Protein AF-A0A267F2S4-F1 (afdb_monomer_lite)

Organism: NCBI:txid282301

InterPro domains:
  IPR001612 Caveolin [PF01146] (5-133)
  IPR001612 Caveolin [PTHR10844] (3-133)

Secondary structure (DSSP, 8-state):
----------SS-S-TT-TTGGG---HHHHH---TTSPPPHHHHHHHHHHHHHHHHHHHHHHHHHHHHHHHHHHHHHHHHHHHHIIIIIHHHHHHHHHHHHHHHHHHHHHHIIIIIHHHHHHHHHHHT------

Foldseek 3Di:
DDPPDPDPCDPPCNPPPCPPVVVPQAPCNVPPDDPVGDDDPVVVVVSRVVVVVVVVVVVVVCCVVCVVVVVVVVVVVVVVVVCCCVPPVVVVVVVVVVVVVVVVVVVVVVCCVPPVVVVVVVVVVVVPDDDDDD

Radius of gyration: 34.0 Å; chains: 1; bounding box: 95×29×64 Å

Sequence (134 aa):
MSSKEKKNLDMDRRDPQDVNIHLQVEFDDVLAEPEGAHSIDCIWRCSYRCYECWKNCWYRTLTLLCGCCIAAMWGCHFAEMAFCHVWCCTPHLKSYIMNIKIVREINTACYDACLGTCCSACGNFLSRVRVQQN

pLDDT: mean 89.14, std 12.74, range [38.06, 97.75]

Structure (mmCIF, N/CA/C/O backbone):
data_AF-A0A267F2S4-F1
#
_entry.id   AF-A0A267F2S4-F1
#
loop_
_atom_site.group_PDB
_atom_site.id
_atom_site.type_symbol
_atom_site.label_atom_id
_atom_site.label_alt_id
_atom_site.label_comp_id
_atom_site.label_asym_id
_atom_site.label_entity_id
_atom_site.label_seq_id
_atom_site.pdbx_PDB_ins_code
_atom_site.Cartn_x
_atom_site.Cartn_y
_atom_site.Cartn_z
_atom_site.occupancy
_atom_site.B_iso_or_equiv
_atom_site.auth_seq_id
_atom_site.auth_comp_id
_atom_site.auth_asym_id
_atom_site.auth_atom_id
_atom_site.pdbx_PDB_model_num
ATOM 1 N N . MET A 1 1 ? -14.872 -16.613 14.818 1.00 38.06 1 MET A N 1
ATOM 2 C CA . MET A 1 1 ? -13.881 -15.516 14.838 1.00 38.06 1 MET A CA 1
ATOM 3 C C . MET A 1 1 ? -12.563 -16.124 14.392 1.00 38.06 1 MET A C 1
ATOM 5 O O . MET A 1 1 ? -11.925 -16.802 15.182 1.00 38.06 1 MET A O 1
ATOM 9 N N . SER A 1 2 ? -12.263 -16.048 13.092 1.00 39.22 2 SER A N 1
ATOM 10 C CA . SER A 1 2 ? -11.101 -16.725 12.503 1.00 39.22 2 SER A CA 1
ATOM 11 C C . SER A 1 2 ? -9.830 -16.112 13.078 1.00 39.22 2 SER A C 1
ATOM 13 O O . SER A 1 2 ? -9.612 -14.912 12.908 1.00 39.22 2 SER A O 1
ATOM 15 N N . SER A 1 3 ? -9.012 -16.903 13.775 1.00 42.44 3 SER A N 1
ATOM 16 C CA . SER A 1 3 ? -7.668 -16.478 14.154 1.00 42.44 3 SER A CA 1
ATOM 17 C C . SER A 1 3 ? -6.930 -16.123 12.869 1.00 42.44 3 SER A C 1
ATOM 19 O O . SER A 1 3 ? -6.757 -16.985 12.007 1.00 42.44 3 SER A O 1
ATOM 21 N N . LYS A 1 4 ? -6.549 -14.854 12.694 1.00 52.66 4 LYS A N 1
ATOM 22 C CA . LYS A 1 4 ? -5.609 -14.477 11.638 1.00 52.66 4 LYS A CA 1
ATOM 23 C C . LYS A 1 4 ? -4.298 -15.184 11.957 1.00 52.66 4 LYS A C 1
ATOM 25 O O . LYS A 1 4 ? -3.567 -14.777 12.856 1.00 52.66 4 LYS A O 1
ATOM 30 N N . GLU A 1 5 ? -4.068 -16.286 11.263 1.00 56.06 5 GLU A N 1
ATOM 31 C CA . GLU A 1 5 ? -2.799 -16.991 11.230 1.00 56.06 5 GLU A CA 1
ATOM 32 C C . GLU A 1 5 ? -1.702 -15.974 10.885 1.00 56.06 5 GLU A C 1
ATOM 34 O O . GLU A 1 5 ? -1.907 -15.099 10.035 1.00 56.06 5 GLU A O 1
ATOM 39 N N . LYS A 1 6 ? -0.565 -16.020 11.588 1.00 51.59 6 LYS A N 1
ATOM 40 C CA . LYS A 1 6 ? 0.582 -15.157 11.281 1.00 51.59 6 LYS A CA 1
ATOM 41 C C . LYS A 1 6 ? 1.095 -15.549 9.897 1.00 51.59 6 LYS A C 1
ATOM 43 O O . LYS A 1 6 ? 1.902 -16.462 9.772 1.00 51.59 6 LYS A O 1
ATOM 48 N N . LYS A 1 7 ? 0.594 -14.884 8.858 1.00 67.81 7 LYS A N 1
ATOM 49 C CA . LYS A 1 7 ? 1.073 -15.082 7.494 1.00 67.81 7 LYS A CA 1
ATOM 50 C C . LYS A 1 7 ? 2.540 -14.656 7.462 1.00 67.81 7 LYS A C 1
ATOM 52 O O . LYS A 1 7 ? 2.848 -13.500 7.750 1.00 67.81 7 LYS A O 1
ATOM 57 N N . ASN A 1 8 ? 3.431 -15.607 7.191 1.00 78.94 8 ASN A N 1
ATOM 58 C CA . ASN A 1 8 ? 4.849 -15.318 7.008 1.00 78.94 8 ASN A CA 1
ATOM 59 C C . ASN A 1 8 ? 5.028 -14.365 5.820 1.00 78.94 8 ASN A C 1
ATOM 61 O O . ASN A 1 8 ? 4.232 -14.379 4.878 1.00 78.94 8 ASN A O 1
ATOM 65 N N . LEU A 1 9 ? 6.053 -13.517 5.895 1.00 85.12 9 LEU A N 1
ATOM 66 C CA . LEU A 1 9 ? 6.401 -12.600 4.817 1.00 85.12 9 LEU A CA 1
ATOM 67 C C . LEU A 1 9 ? 6.866 -13.421 3.606 1.00 85.12 9 LEU A C 1
ATOM 69 O O . LEU A 1 9 ? 7.887 -14.102 3.681 1.00 85.12 9 LEU A O 1
ATOM 73 N N . ASP A 1 10 ? 6.104 -13.372 2.517 1.00 88.38 10 ASP A N 1
ATOM 74 C CA . ASP A 1 10 ? 6.461 -14.031 1.262 1.00 88.38 10 ASP A CA 1
ATOM 75 C C . ASP A 1 10 ? 7.512 -13.186 0.530 1.00 88.38 10 ASP A C 1
ATOM 77 O O . ASP A 1 10 ? 7.266 -12.031 0.168 1.00 88.38 10 ASP A O 1
ATOM 81 N N . MET A 1 11 ? 8.713 -13.743 0.374 1.00 90.25 11 MET A N 1
ATOM 82 C CA . MET A 1 11 ? 9.837 -13.052 -0.259 1.00 90.25 11 MET A CA 1
ATOM 83 C C . MET A 1 11 ? 9.805 -13.144 -1.785 1.00 90.25 11 MET A C 1
ATOM 85 O O . MET A 1 11 ? 10.389 -12.270 -2.440 1.00 90.25 11 MET A O 1
ATOM 89 N N . ASP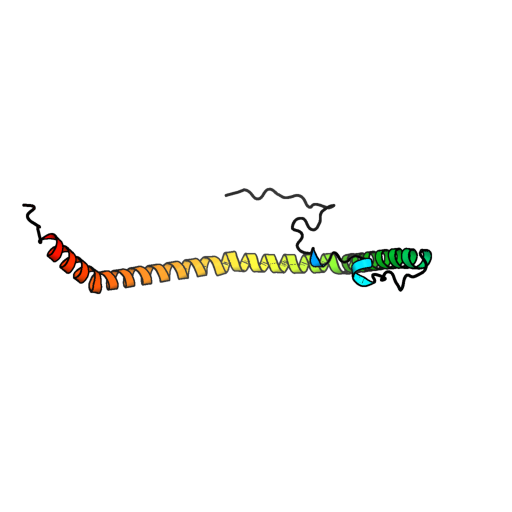 A 1 12 ? 9.106 -14.147 -2.321 1.00 90.50 12 ASP A N 1
ATOM 90 C CA . ASP A 1 12 ? 9.040 -14.450 -3.746 1.00 90.50 12 ASP A CA 1
ATOM 91 C C . ASP A 1 12 ? 7.830 -13.755 -4.375 1.00 90.50 12 ASP A C 1
ATOM 93 O O . ASP A 1 12 ? 7.971 -13.000 -5.339 1.00 90.50 12 ASP A O 1
ATOM 97 N N . ARG A 1 13 ? 6.640 -13.912 -3.779 1.00 90.00 13 ARG A N 1
ATOM 98 C CA . ARG A 1 13 ? 5.415 -13.241 -4.232 1.00 90.00 13 ARG A CA 1
ATOM 99 C C . ARG A 1 13 ? 5.058 -12.062 -3.327 1.00 90.00 13 ARG A C 1
ATOM 101 O O . ARG A 1 13 ? 4.237 -12.164 -2.417 1.00 90.00 13 ARG A O 1
ATOM 108 N N . ARG A 1 14 ? 5.637 -10.897 -3.638 1.00 90.00 14 ARG A N 1
ATOM 109 C CA . ARG A 1 14 ? 5.425 -9.643 -2.882 1.00 90.00 14 ARG A CA 1
ATOM 110 C C . ARG A 1 14 ? 4.074 -8.959 -3.128 1.00 90.00 14 ARG A C 1
ATOM 112 O O . ARG A 1 14 ? 3.668 -8.151 -2.300 1.00 90.00 14 ARG A O 1
ATOM 119 N N . ASP A 1 15 ? 3.376 -9.293 -4.216 1.00 92.38 15 ASP A N 1
ATOM 120 C CA . ASP A 1 15 ? 2.011 -8.823 -4.509 1.00 92.38 15 ASP A CA 1
ATOM 121 C C . ASP A 1 15 ? 1.031 -10.008 -4.641 1.00 92.38 15 ASP A C 1
ATOM 123 O O . ASP A 1 15 ? 0.675 -10.425 -5.741 1.00 92.38 15 ASP A O 1
ATOM 127 N N . PRO A 1 16 ? 0.620 -10.641 -3.527 1.00 91.81 16 PRO A N 1
ATOM 128 C CA . PRO A 1 16 ? -0.247 -11.817 -3.569 1.00 91.81 16 PRO A CA 1
ATOM 129 C C . PRO A 1 16 ? -1.722 -11.510 -3.868 1.00 91.81 16 PRO A C 1
ATOM 131 O O . PRO A 1 16 ? -2.512 -12.445 -3.998 1.00 91.81 16 PRO A O 1
ATOM 134 N N . GLN A 1 17 ? -2.115 -10.235 -3.895 1.00 92.38 17 GLN A N 1
ATOM 135 C CA . GLN A 1 17 ? -3.473 -9.780 -4.219 1.00 92.38 17 GLN A CA 1
ATOM 136 C C . GLN A 1 17 ? -3.532 -9.068 -5.579 1.00 92.38 17 GLN A C 1
ATOM 138 O O . GLN A 1 17 ? -4.587 -8.545 -5.926 1.00 92.38 17 GLN A O 1
ATOM 143 N N . ASP A 1 18 ? -2.416 -9.043 -6.316 1.00 92.75 18 ASP A N 1
ATOM 144 C CA . ASP A 1 18 ? -2.279 -8.406 -7.628 1.00 92.75 18 ASP A CA 1
ATOM 145 C C . ASP A 1 18 ? -2.768 -6.940 -7.621 1.00 92.75 18 ASP A C 1
ATOM 147 O O . ASP A 1 18 ? -3.375 -6.444 -8.571 1.00 92.75 18 ASP A O 1
ATOM 151 N N . VAL A 1 19 ? -2.495 -6.227 -6.519 1.00 95.38 19 VAL A N 1
ATOM 152 C CA . VAL A 1 19 ? -2.926 -4.835 -6.294 1.00 95.38 19 VAL A CA 1
ATOM 153 C C . VAL A 1 19 ? -2.327 -3.905 -7.348 1.00 95.38 19 VAL A C 1
ATOM 155 O O . VAL A 1 19 ? -2.954 -2.927 -7.760 1.00 95.38 19 VAL A O 1
ATOM 158 N N . ASN A 1 20 ? -1.118 -4.217 -7.811 1.00 94.25 20 ASN A N 1
ATOM 159 C CA . ASN A 1 20 ? -0.364 -3.402 -8.753 1.00 94.25 20 ASN A CA 1
ATOM 160 C C . ASN A 1 20 ? -0.283 -4.034 -10.148 1.00 94.25 20 ASN A C 1
ATOM 162 O O . ASN A 1 20 ? 0.674 -3.777 -10.875 1.00 94.25 20 ASN A O 1
ATOM 166 N N . ILE A 1 21 ? -1.281 -4.831 -10.551 1.00 92.88 21 ILE A N 1
ATOM 167 C CA . ILE A 1 21 ? -1.320 -5.458 -11.885 1.00 92.88 21 ILE A CA 1
ATOM 168 C C . ILE A 1 21 ? -1.164 -4.442 -13.028 1.00 92.88 21 ILE A C 1
ATOM 170 O O . ILE A 1 21 ? -0.499 -4.712 -14.016 1.00 92.88 21 ILE A O 1
ATOM 174 N N . HIS A 1 22 ? -1.690 -3.230 -12.853 1.00 90.75 22 HIS A N 1
ATOM 175 C CA . HIS A 1 22 ? -1.593 -2.137 -13.823 1.00 90.75 22 HIS A CA 1
ATOM 176 C C . HIS A 1 22 ? -0.165 -1.594 -14.030 1.00 90.75 22 HIS A C 1
ATOM 178 O O . HIS A 1 22 ? 0.058 -0.837 -14.969 1.00 90.75 22 HIS A O 1
ATOM 184 N N . LEU A 1 23 ? 0.793 -1.935 -13.157 1.00 91.12 23 LEU A N 1
ATOM 185 C CA . LEU A 1 23 ? 2.210 -1.580 -13.311 1.00 91.12 23 LEU A CA 1
ATOM 186 C C . LEU A 1 23 ? 3.008 -2.644 -14.080 1.00 91.12 23 LEU A C 1
ATOM 188 O O . LEU A 1 23 ? 4.200 -2.444 -14.320 1.00 91.12 23 LEU A O 1
ATOM 192 N N . GLN A 1 24 ? 2.387 -3.772 -14.443 1.00 88.88 24 GLN A N 1
ATOM 193 C CA . GLN A 1 24 ? 2.994 -4.796 -15.293 1.00 88.88 24 GLN A CA 1
ATOM 194 C C . GLN A 1 24 ? 2.997 -4.302 -16.742 1.00 88.88 24 GLN A C 1
ATOM 196 O O . GLN A 1 24 ? 2.125 -4.648 -17.526 1.00 88.88 24 GLN A O 1
ATOM 201 N N . VAL A 1 25 ? 3.949 -3.422 -17.047 1.00 91.00 25 VAL A N 1
ATOM 202 C CA . VAL A 1 25 ? 4.183 -2.883 -18.388 1.00 91.00 25 VAL A CA 1
ATOM 203 C C . VAL A 1 25 ? 5.411 -3.571 -18.972 1.00 91.00 25 VAL A C 1
ATOM 205 O O . VAL A 1 25 ? 6.502 -3.495 -18.388 1.00 91.00 25 VAL A O 1
ATOM 208 N N . GLU A 1 26 ? 5.230 -4.243 -20.104 1.00 93.44 26 GLU A N 1
ATOM 209 C CA . GLU A 1 26 ? 6.289 -4.926 -20.842 1.00 93.44 26 GLU A CA 1
ATOM 210 C C . GLU 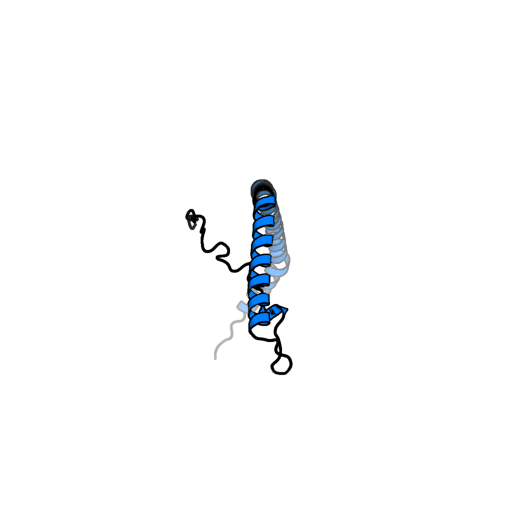A 1 26 ? 6.939 -4.003 -21.890 1.00 93.44 26 GLU A C 1
ATOM 212 O O . GLU A 1 26 ? 6.518 -2.871 -22.131 1.00 93.44 26 GLU A O 1
ATOM 217 N N . PHE A 1 27 ? 8.059 -4.436 -22.470 1.00 95.75 27 PHE A N 1
ATOM 218 C CA . PHE A 1 27 ? 8.822 -3.620 -23.424 1.00 95.75 27 PHE A CA 1
ATOM 219 C C . PHE A 1 27 ? 8.035 -3.334 -24.712 1.00 95.75 27 PHE A C 1
ATOM 221 O O . PHE A 1 27 ? 8.063 -2.219 -25.238 1.00 95.75 27 PHE A O 1
ATOM 228 N N . ASP A 1 28 ? 7.340 -4.348 -25.212 1.00 93.31 28 ASP A N 1
ATOM 229 C CA . ASP A 1 28 ? 6.469 -4.284 -26.377 1.00 93.31 28 ASP A CA 1
ATOM 230 C C . ASP A 1 28 ? 5.192 -3.480 -26.104 1.00 93.31 28 ASP A C 1
ATOM 232 O O . ASP A 1 28 ? 4.777 -2.745 -26.993 1.00 93.31 28 ASP A O 1
ATOM 236 N N . ASP A 1 29 ? 4.661 -3.461 -24.876 1.00 93.62 29 ASP A N 1
ATOM 237 C CA . ASP A 1 29 ? 3.560 -2.546 -24.513 1.00 93.62 29 ASP A CA 1
ATOM 238 C C . ASP A 1 29 ? 3.914 -1.060 -24.732 1.00 93.62 29 ASP A C 1
ATOM 240 O O . ASP A 1 29 ? 3.034 -0.229 -24.964 1.00 93.62 29 ASP A O 1
ATOM 244 N N . VAL A 1 30 ? 5.201 -0.701 -24.638 1.00 94.62 30 VAL A N 1
ATOM 245 C CA . VAL A 1 30 ? 5.667 0.694 -24.727 1.00 94.62 30 VAL A CA 1
ATOM 246 C C . VAL A 1 30 ? 6.139 1.065 -26.127 1.00 94.62 30 VAL A C 1
ATOM 248 O O . VAL A 1 30 ? 5.865 2.172 -26.592 1.00 94.62 30 VAL A O 1
ATOM 251 N N . LEU A 1 31 ? 6.910 0.188 -26.772 1.00 94.12 31 LEU A N 1
ATOM 252 C CA . LEU A 1 31 ? 7.645 0.526 -27.994 1.00 94.12 31 LEU A CA 1
ATOM 253 C C . LEU A 1 31 ? 7.220 -0.256 -29.237 1.00 94.12 31 LEU A C 1
ATOM 255 O O . LEU A 1 31 ? 7.727 0.097 -30.296 1.00 94.12 31 LEU A O 1
ATOM 259 N N . ALA A 1 32 ? 6.362 -1.282 -29.123 1.00 91.56 32 ALA A N 1
ATOM 260 C CA . ALA A 1 32 ? 6.006 -2.231 -30.188 1.00 91.56 32 ALA A CA 1
ATOM 261 C C . ALA A 1 32 ? 6.197 -1.711 -31.625 1.00 91.56 32 ALA A C 1
ATOM 263 O O . ALA A 1 32 ? 5.574 -0.736 -32.052 1.00 91.56 32 ALA A O 1
ATOM 264 N N . GLU A 1 33 ? 7.025 -2.417 -32.394 1.00 94.56 33 GLU A N 1
ATOM 265 C CA . GLU A 1 33 ? 7.222 -2.134 -33.813 1.00 94.56 33 GLU A CA 1
ATOM 266 C C . GLU A 1 33 ? 6.152 -2.845 -34.664 1.00 94.56 33 GLU A C 1
ATOM 268 O O . GLU A 1 33 ? 5.927 -4.045 -34.487 1.00 94.56 33 GLU A O 1
ATOM 273 N N . PRO A 1 34 ? 5.477 -2.144 -35.597 1.00 92.00 34 PRO A N 1
ATOM 274 C CA . PRO A 1 34 ? 4.505 -2.759 -36.499 1.00 92.00 34 PRO A CA 1
ATOM 275 C C . PRO A 1 34 ? 5.198 -3.529 -37.638 1.00 92.00 34 PRO A C 1
ATOM 277 O O . PRO A 1 34 ? 6.327 -3.219 -38.013 1.00 92.00 34 PRO A O 1
ATOM 280 N N . GLU A 1 35 ? 4.489 -4.465 -38.282 1.00 85.06 35 GLU A N 1
ATOM 281 C CA . GLU A 1 35 ? 5.041 -5.355 -39.331 1.00 85.06 35 GLU A CA 1
ATOM 282 C C . GLU A 1 35 ? 5.717 -4.626 -40.515 1.00 85.06 35 GLU A C 1
ATOM 284 O O . GLU A 1 35 ? 6.596 -5.183 -41.168 1.00 85.06 35 GLU A O 1
ATOM 289 N N . GLY A 1 36 ? 5.336 -3.374 -40.796 1.00 86.44 36 GLY A N 1
ATOM 290 C CA . GLY A 1 36 ? 5.900 -2.563 -41.884 1.00 86.44 36 GLY A CA 1
ATOM 291 C C . GLY A 1 36 ? 7.107 -1.692 -41.511 1.00 86.44 36 GLY A C 1
ATOM 292 O O . GLY A 1 36 ? 7.692 -1.073 -42.398 1.00 86.44 36 GLY A O 1
ATOM 293 N N . ALA A 1 37 ? 7.470 -1.605 -40.229 1.00 86.75 37 ALA A N 1
ATOM 294 C CA . ALA A 1 37 ? 8.547 -0.746 -39.731 1.00 86.75 37 ALA A CA 1
ATOM 295 C C . ALA A 1 37 ? 9.331 -1.451 -38.614 1.00 86.75 37 ALA A C 1
ATOM 297 O O . ALA A 1 37 ? 9.344 -1.004 -37.471 1.00 86.75 37 ALA A O 1
ATOM 298 N N . HIS A 1 38 ? 9.968 -2.568 -38.972 1.00 91.94 38 HIS A N 1
ATOM 299 C CA . HIS A 1 38 ? 10.745 -3.400 -38.058 1.00 91.94 38 HIS A CA 1
ATOM 300 C C . HIS A 1 38 ? 12.232 -3.025 -38.104 1.00 91.94 38 HIS A C 1
ATOM 302 O O . HIS A 1 38 ? 12.867 -3.021 -39.166 1.00 91.94 38 HIS A O 1
ATOM 308 N N . SER A 1 39 ? 12.796 -2.724 -36.943 1.00 91.06 39 SER A N 1
ATOM 309 C CA . SER A 1 39 ? 14.222 -2.503 -36.750 1.00 91.06 39 SER A CA 1
ATOM 310 C C . SER A 1 39 ? 15.016 -3.784 -36.998 1.00 91.06 39 SER A C 1
ATOM 312 O O . SER A 1 39 ? 14.501 -4.897 -37.059 1.00 91.06 39 SER A O 1
ATOM 314 N N . ILE A 1 40 ? 16.332 -3.653 -37.123 1.00 95.06 40 ILE A N 1
ATOM 315 C CA . ILE A 1 40 ? 17.212 -4.820 -37.223 1.00 95.06 40 ILE A CA 1
ATOM 316 C C . ILE A 1 40 ? 17.138 -5.615 -35.906 1.00 95.06 40 ILE A C 1
ATOM 318 O O . ILE A 1 40 ? 17.279 -5.030 -34.831 1.00 95.06 40 ILE A O 1
ATOM 322 N N . ASP A 1 41 ? 17.008 -6.946 -35.974 1.00 94.44 41 ASP A N 1
ATOM 323 C CA . ASP A 1 41 ? 16.867 -7.846 -34.811 1.00 94.44 41 ASP A CA 1
ATOM 324 C C . ASP A 1 41 ? 17.874 -7.590 -33.681 1.00 94.44 41 ASP A C 1
ATOM 326 O O . ASP A 1 41 ? 17.557 -7.719 -32.496 1.00 94.44 41 ASP A O 1
ATOM 330 N N . CYS A 1 42 ? 19.120 -7.259 -34.031 1.00 96.06 42 CYS A N 1
ATOM 331 C CA . CYS A 1 42 ? 20.158 -6.985 -33.042 1.00 96.06 42 CYS A CA 1
ATOM 332 C C . CYS A 1 42 ? 19.861 -5.715 -32.235 1.00 96.06 42 CYS A C 1
ATOM 334 O O . CYS A 1 42 ? 20.093 -5.700 -31.026 1.00 96.06 42 CYS A O 1
ATOM 336 N N . ILE A 1 43 ? 19.312 -4.686 -32.886 1.00 96.81 43 ILE A N 1
ATOM 337 C CA . ILE A 1 43 ? 18.917 -3.426 -32.262 1.00 96.81 43 ILE A CA 1
ATOM 338 C C . ILE A 1 43 ? 17.706 -3.683 -31.376 1.00 96.81 43 ILE A C 1
ATOM 340 O O . ILE A 1 43 ? 17.754 -3.335 -30.202 1.00 96.81 43 ILE A O 1
ATOM 344 N N . TRP A 1 44 ? 16.688 -4.384 -31.882 1.00 96.25 44 TRP A N 1
ATOM 345 C CA . TRP A 1 44 ? 15.488 -4.707 -31.109 1.00 96.25 44 TRP A CA 1
ATOM 346 C C . TRP A 1 44 ? 15.819 -5.466 -29.813 1.00 96.25 44 TRP A C 1
ATOM 348 O O . TRP A 1 44 ? 15.424 -5.062 -28.717 1.00 96.25 44 TRP A O 1
ATOM 358 N N . ARG A 1 45 ? 16.669 -6.501 -29.895 1.00 96.25 45 ARG A N 1
ATOM 359 C CA . ARG A 1 45 ? 17.142 -7.252 -28.714 1.00 96.25 45 ARG A CA 1
ATOM 360 C C . ARG A 1 45 ? 17.987 -6.404 -27.763 1.00 96.25 45 ARG A C 1
ATOM 362 O O . ARG A 1 45 ? 17.916 -6.600 -26.548 1.00 96.25 45 ARG A O 1
ATOM 369 N N . CYS A 1 46 ? 18.824 -5.510 -28.292 1.00 97.44 46 CYS A N 1
ATOM 370 C CA . CYS A 1 46 ? 19.633 -4.606 -27.476 1.00 97.44 46 CYS A CA 1
ATOM 371 C C . CYS A 1 46 ? 18.740 -3.624 -26.710 1.00 97.44 46 CYS A C 1
ATOM 373 O O . CYS A 1 46 ? 18.893 -3.480 -25.497 1.00 97.44 46 CYS A O 1
ATOM 375 N N . SER A 1 47 ? 17.762 -3.030 -27.394 1.00 97.31 47 SER A N 1
ATOM 376 C CA . SER A 1 47 ? 16.764 -2.132 -26.817 1.00 97.31 47 SER A CA 1
ATOM 377 C C . SER A 1 47 ? 15.965 -2.816 -25.710 1.00 97.31 47 SER A C 1
ATOM 379 O O . SER A 1 47 ? 15.893 -2.269 -24.611 1.00 97.31 47 SER A O 1
ATOM 381 N N . TYR A 1 48 ? 15.483 -4.045 -25.937 1.00 96.94 48 TYR A N 1
ATOM 382 C CA . TYR A 1 48 ? 14.797 -4.848 -24.916 1.00 96.94 48 TYR A CA 1
ATOM 383 C C . TYR A 1 48 ? 15.653 -5.032 -23.653 1.00 96.94 48 TYR A C 1
ATOM 385 O O . TYR A 1 48 ? 15.224 -4.740 -22.536 1.00 96.94 48 TYR A O 1
ATOM 393 N N . ARG A 1 49 ? 16.912 -5.466 -23.818 1.00 97.44 49 ARG A N 1
ATOM 394 C CA . ARG A 1 49 ? 17.831 -5.672 -22.685 1.00 97.44 49 ARG A CA 1
ATOM 395 C C . ARG A 1 49 ? 18.160 -4.371 -21.960 1.00 97.44 49 ARG A C 1
ATOM 397 O O . ARG A 1 49 ? 18.261 -4.372 -20.735 1.00 97.44 49 ARG A O 1
ATOM 404 N N . CYS A 1 50 ? 18.354 -3.283 -22.702 1.00 97.56 50 CYS A N 1
ATOM 405 C CA . CYS A 1 50 ? 18.641 -1.968 -22.141 1.00 97.56 50 CYS A CA 1
ATOM 406 C C . CYS A 1 50 ? 17.458 -1.460 -21.306 1.00 97.56 50 CYS A C 1
ATOM 408 O O . CYS A 1 50 ? 17.649 -1.055 -20.159 1.00 97.56 50 CYS A O 1
ATOM 410 N N . TYR A 1 51 ? 16.240 -1.571 -21.844 1.00 97.19 51 TYR A N 1
ATOM 411 C CA . TYR A 1 51 ? 15.003 -1.203 -21.161 1.00 97.19 51 TYR A CA 1
ATOM 412 C C . TYR A 1 51 ? 14.821 -1.980 -19.854 1.00 97.19 51 TYR A C 1
ATOM 414 O O . TYR A 1 51 ? 14.695 -1.369 -18.792 1.00 97.19 51 TYR A O 1
ATOM 422 N N . GLU A 1 52 ? 14.892 -3.315 -19.899 1.00 96.38 52 GLU A N 1
ATOM 423 C CA . GLU A 1 52 ? 14.749 -4.146 -18.699 1.00 96.38 52 GLU A CA 1
ATOM 424 C C . GLU A 1 52 ? 15.839 -3.853 -17.665 1.00 96.38 52 GLU A C 1
ATOM 426 O O . GLU A 1 52 ? 15.558 -3.741 -16.470 1.00 96.38 52 GLU A O 1
ATOM 431 N N . CYS A 1 53 ? 17.088 -3.678 -18.100 1.00 97.25 53 CYS A N 1
ATOM 432 C CA . CYS A 1 53 ? 18.186 -3.338 -17.201 1.00 97.25 53 CYS A CA 1
ATOM 433 C C . CYS A 1 53 ? 17.927 -2.007 -16.486 1.00 97.25 53 CYS A C 1
ATOM 435 O O . CYS A 1 53 ? 17.998 -1.942 -15.256 1.00 97.25 53 CYS A O 1
ATOM 437 N N . TRP A 1 54 ? 17.579 -0.958 -17.234 1.00 97.25 54 TRP A N 1
ATOM 438 C CA . TRP A 1 54 ? 17.387 0.374 -16.669 1.00 97.25 54 TRP A CA 1
ATOM 439 C C . TRP A 1 54 ? 16.147 0.451 -15.777 1.00 97.25 54 TRP A C 1
ATOM 441 O O . TRP A 1 54 ? 16.233 0.973 -14.664 1.00 97.25 54 TRP A O 1
ATOM 451 N N . LYS A 1 55 ? 15.024 -0.145 -16.207 1.00 95.06 55 LYS A N 1
ATOM 452 C CA . LYS A 1 55 ? 13.793 -0.254 -15.407 1.00 95.06 55 LYS A CA 1
ATOM 453 C C . LYS A 1 55 ? 14.078 -0.902 -14.054 1.00 95.06 55 LYS A C 1
ATOM 455 O O . LYS A 1 55 ? 13.758 -0.334 -13.009 1.00 95.06 55 LYS A O 1
ATOM 460 N N . ASN A 1 56 ? 14.738 -2.060 -14.061 1.00 95.00 56 ASN A N 1
ATOM 461 C CA . ASN A 1 56 ? 15.046 -2.796 -12.838 1.00 95.00 56 ASN A CA 1
ATOM 462 C C . ASN A 1 56 ? 16.090 -2.079 -11.971 1.00 95.00 56 ASN A C 1
ATOM 464 O O . ASN A 1 56 ? 15.951 -2.044 -10.747 1.00 95.00 56 ASN A O 1
ATOM 468 N N . CYS A 1 57 ? 17.123 -1.491 -12.578 1.00 96.62 57 CYS A N 1
ATOM 469 C CA . CYS A 1 57 ? 18.161 -0.749 -11.866 1.00 96.62 57 CYS A CA 1
ATOM 470 C C . CYS A 1 57 ? 17.574 0.458 -11.126 1.00 96.62 57 CYS A C 1
ATOM 472 O O . CYS A 1 57 ? 17.790 0.626 -9.921 1.00 96.62 57 CYS A O 1
ATOM 474 N N . TRP A 1 58 ? 16.773 1.264 -11.824 1.00 96.75 58 TRP A N 1
ATOM 475 C CA . TRP A 1 58 ? 16.172 2.458 -11.247 1.00 96.75 58 TRP A CA 1
ATOM 476 C C . TRP A 1 58 ? 15.172 2.118 -10.143 1.00 96.75 58 TRP A C 1
ATOM 478 O O . TRP A 1 58 ? 15.270 2.653 -9.038 1.00 96.75 58 TRP A O 1
ATOM 488 N N . TYR A 1 59 ? 14.280 1.151 -10.385 1.00 95.81 59 TYR A N 1
ATOM 489 C CA . TYR A 1 59 ? 13.333 0.683 -9.371 1.00 95.81 59 TYR A CA 1
ATOM 490 C C . TYR A 1 59 ? 14.037 0.186 -8.096 1.00 95.81 59 TYR A C 1
ATOM 492 O O . TYR A 1 59 ? 13.661 0.557 -6.978 1.00 95.81 59 TYR A O 1
ATOM 500 N N . ARG A 1 60 ? 15.101 -0.616 -8.244 1.00 95.75 60 ARG A N 1
ATOM 501 C CA . ARG A 1 60 ? 15.898 -1.107 -7.108 1.00 95.75 60 ARG A CA 1
ATOM 502 C C . ARG A 1 60 ? 16.597 0.027 -6.368 1.00 95.75 60 ARG A C 1
ATOM 504 O O . ARG A 1 60 ? 16.612 0.012 -5.142 1.00 95.75 60 ARG A O 1
ATOM 511 N N . THR A 1 61 ? 17.128 1.011 -7.089 1.00 97.00 61 THR A N 1
ATOM 512 C CA . THR A 1 61 ? 17.795 2.180 -6.499 1.00 97.00 61 THR A CA 1
ATOM 513 C C . THR A 1 61 ? 16.821 3.003 -5.661 1.00 97.00 61 THR A C 1
ATOM 515 O O . THR A 1 61 ? 17.102 3.293 -4.500 1.00 97.00 61 THR A O 1
ATOM 518 N N . LEU A 1 62 ? 15.635 3.301 -6.197 1.00 96.75 62 LEU A N 1
ATOM 519 C CA . LEU A 1 62 ? 14.583 3.998 -5.454 1.00 96.75 62 LEU A CA 1
ATOM 520 C C . LEU A 1 62 ? 14.154 3.219 -4.205 1.00 96.75 62 LEU A C 1
ATOM 522 O O . LEU A 1 62 ? 14.032 3.790 -3.121 1.00 96.75 62 LEU A O 1
ATOM 526 N N . THR A 1 63 ? 13.974 1.904 -4.335 1.00 96.25 63 THR A N 1
ATOM 527 C CA . THR A 1 63 ? 13.580 1.047 -3.209 1.00 96.25 63 THR A CA 1
ATOM 528 C C . THR A 1 63 ? 14.670 0.981 -2.137 1.0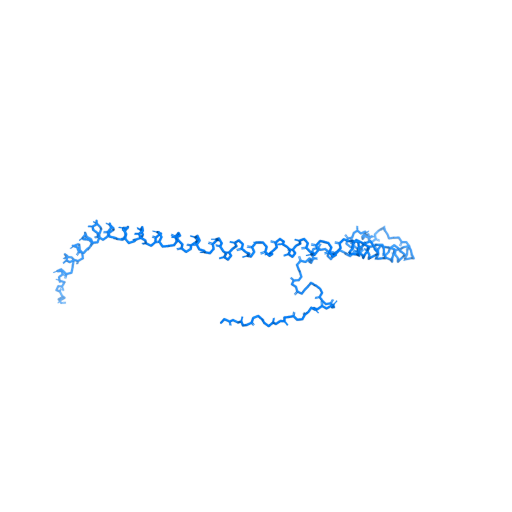0 96.25 63 THR A C 1
ATOM 530 O O . THR A 1 63 ? 14.357 0.996 -0.949 1.00 96.25 63 THR A O 1
ATOM 533 N N . LEU A 1 64 ? 15.945 0.958 -2.530 1.00 96.12 64 LEU A N 1
ATOM 534 C CA . LEU A 1 64 ? 17.078 0.964 -1.605 1.00 96.12 64 LEU A CA 1
ATOM 535 C C . LEU A 1 64 ? 17.152 2.273 -0.809 1.00 96.12 64 LEU A C 1
ATOM 537 O O . LEU A 1 64 ? 17.362 2.242 0.400 1.00 96.12 64 LEU A O 1
ATOM 541 N N . LEU A 1 65 ? 16.973 3.411 -1.484 1.00 95.69 65 LEU A N 1
ATOM 542 C CA . LEU A 1 65 ? 17.112 4.731 -0.869 1.00 95.69 65 LEU A CA 1
ATOM 543 C C . LEU A 1 65 ? 15.896 5.121 -0.023 1.00 95.69 65 LEU A C 1
ATOM 545 O O . LEU A 1 65 ? 16.050 5.725 1.037 1.00 95.69 65 LEU A O 1
ATOM 549 N N . CYS A 1 66 ? 14.686 4.795 -0.481 1.00 95.81 66 CYS A N 1
ATOM 550 C CA . CYS A 1 66 ? 13.453 5.332 0.099 1.00 95.81 66 CYS A CA 1
ATOM 551 C C . CYS A 1 66 ? 12.518 4.264 0.681 1.00 95.81 66 CYS A C 1
ATOM 553 O O . CYS A 1 66 ? 11.619 4.608 1.449 1.00 95.81 66 CYS A O 1
ATOM 555 N N . GLY A 1 67 ? 12.710 2.982 0.355 1.00 96.19 67 GLY A N 1
ATOM 556 C CA . GLY A 1 67 ? 11.753 1.921 0.677 1.00 96.19 67 GLY A CA 1
ATOM 557 C C . GLY A 1 67 ? 11.477 1.780 2.173 1.00 96.19 67 GLY A C 1
ATOM 558 O O . GLY A 1 67 ? 10.318 1.750 2.578 1.00 96.19 67 GLY A O 1
ATOM 559 N N . CYS A 1 68 ? 12.521 1.767 3.009 1.00 94.94 68 CYS A N 1
ATOM 560 C CA . CYS A 1 68 ? 12.369 1.640 4.464 1.00 94.94 68 CYS A CA 1
ATOM 561 C C . CYS A 1 68 ? 11.633 2.845 5.077 1.00 94.94 68 CYS A C 1
ATOM 563 O O . CYS A 1 68 ? 10.705 2.674 5.866 1.00 94.94 68 CYS A O 1
ATOM 565 N N . CYS A 1 69 ? 11.991 4.064 4.665 1.00 95.75 69 CYS A N 1
ATOM 566 C CA . CYS A 1 69 ? 11.366 5.291 5.161 1.00 95.75 69 CYS A CA 1
ATOM 567 C C . CYS A 1 69 ? 9.879 5.366 4.787 1.00 95.75 69 CYS A C 1
ATOM 569 O O . CYS A 1 69 ? 9.043 5.685 5.631 1.00 95.75 69 CYS A O 1
ATOM 571 N N . ILE A 1 70 ? 9.541 5.031 3.538 1.00 97.12 70 ILE A N 1
ATOM 572 C CA . ILE A 1 70 ? 8.152 5.005 3.063 1.00 97.12 70 ILE A CA 1
ATOM 573 C C . ILE A 1 70 ? 7.361 3.906 3.785 1.00 97.12 70 ILE A C 1
ATOM 575 O O . ILE A 1 70 ? 6.238 4.149 4.224 1.00 97.12 70 ILE A O 1
ATOM 579 N N . ALA A 1 71 ? 7.947 2.718 3.977 1.00 96.56 71 ALA A N 1
ATOM 580 C CA . ALA A 1 71 ? 7.309 1.637 4.726 1.00 96.56 71 ALA A CA 1
ATOM 581 C C . ALA A 1 71 ? 7.013 2.040 6.181 1.00 96.56 71 ALA A C 1
ATOM 583 O O . ALA A 1 71 ?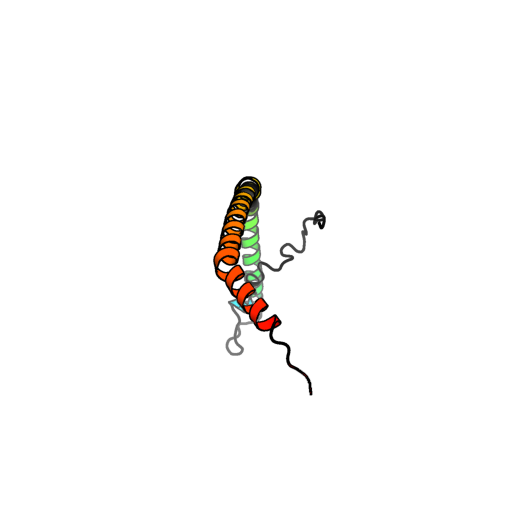 5.912 1.793 6.675 1.00 96.56 71 ALA A O 1
ATOM 584 N N . ALA A 1 72 ? 7.956 2.711 6.851 1.00 96.56 72 ALA A N 1
ATOM 585 C CA . ALA A 1 72 ? 7.755 3.230 8.201 1.00 96.56 72 ALA A CA 1
ATOM 586 C C . ALA A 1 72 ? 6.636 4.284 8.251 1.00 96.56 72 ALA A C 1
ATOM 588 O O . ALA A 1 72 ? 5.777 4.221 9.129 1.00 96.56 72 ALA A O 1
ATOM 589 N N . MET A 1 73 ? 6.595 5.204 7.280 1.00 97.75 73 MET A N 1
ATOM 590 C CA . MET A 1 73 ? 5.543 6.220 7.175 1.00 97.75 73 MET A CA 1
ATOM 591 C C . MET A 1 73 ? 4.148 5.590 7.069 1.00 97.75 73 MET A C 1
ATOM 593 O O . MET A 1 73 ? 3.251 5.955 7.830 1.00 97.75 73 MET A O 1
ATOM 597 N N . TRP A 1 74 ? 3.972 4.607 6.182 1.00 97.62 74 TRP A N 1
ATOM 598 C CA . TRP A 1 74 ? 2.700 3.892 6.049 1.00 97.62 74 TRP A CA 1
ATOM 599 C C . TRP A 1 74 ? 2.352 3.072 7.294 1.00 97.62 74 TRP A C 1
ATOM 601 O O . TRP A 1 74 ? 1.191 3.048 7.702 1.00 97.62 74 TRP A O 1
ATOM 611 N N . GLY A 1 75 ? 3.344 2.446 7.934 1.00 97.38 75 GLY A N 1
ATOM 612 C CA . GLY A 1 75 ? 3.156 1.738 9.200 1.00 97.38 75 GLY A CA 1
ATOM 613 C C . GLY A 1 75 ? 2.602 2.648 10.300 1.00 97.38 75 GLY A C 1
ATOM 614 O O . GLY A 1 75 ? 1.605 2.304 10.935 1.00 97.38 75 GLY A O 1
ATOM 615 N N . CYS A 1 76 ? 3.192 3.833 10.479 1.00 97.38 76 CYS A N 1
ATOM 616 C CA . CYS A 1 76 ? 2.708 4.836 11.430 1.00 97.38 76 CYS A CA 1
ATOM 617 C C . CYS A 1 76 ? 1.297 5.324 11.081 1.00 97.38 76 CYS A C 1
ATOM 619 O O . CYS A 1 76 ? 0.435 5.369 11.956 1.00 97.38 76 CYS A O 1
ATOM 621 N N . HIS A 1 77 ? 1.041 5.629 9.805 1.00 97.50 77 HIS A N 1
ATOM 622 C CA . HIS A 1 77 ? -0.262 6.111 9.350 1.00 97.50 77 HIS A CA 1
ATOM 623 C C . HIS A 1 77 ? -1.387 5.115 9.663 1.00 97.50 77 HIS A C 1
ATOM 625 O O . HIS A 1 77 ? -2.409 5.475 10.247 1.00 97.50 77 HIS A O 1
ATOM 631 N N . PHE A 1 78 ? -1.194 3.833 9.339 1.00 97.25 78 PHE A N 1
ATOM 632 C CA . PHE A 1 78 ? -2.204 2.818 9.633 1.00 97.25 78 PHE A CA 1
ATOM 633 C C . PHE A 1 78 ? -2.328 2.508 11.129 1.00 97.25 78 PHE A C 1
ATOM 635 O O . PHE A 1 78 ? -3.426 2.179 11.581 1.00 97.25 78 PHE A O 1
ATOM 642 N N . ALA A 1 79 ? -1.250 2.640 11.908 1.00 97.38 79 ALA A N 1
ATOM 643 C CA . ALA A 1 79 ? -1.312 2.501 13.361 1.00 97.38 79 ALA A CA 1
ATOM 644 C C . ALA A 1 79 ? -2.166 3.607 14.003 1.00 97.38 79 ALA A C 1
ATOM 646 O O . ALA A 1 79 ? -3.027 3.312 14.833 1.00 97.38 79 ALA A O 1
ATOM 647 N N . GLU A 1 80 ? -1.984 4.860 13.580 1.00 97.50 80 GLU A N 1
ATOM 648 C CA . GLU A 1 80 ? -2.810 5.989 14.017 1.00 97.50 80 GLU A CA 1
ATOM 649 C C . GLU A 1 80 ? -4.277 5.800 13.612 1.00 97.50 80 GLU A C 1
ATOM 651 O O . GLU A 1 80 ? -5.173 5.903 14.452 1.00 97.50 80 GLU A O 1
ATOM 656 N N . MET A 1 81 ? -4.536 5.436 12.352 1.00 96.75 81 MET A N 1
ATOM 657 C CA . MET A 1 81 ? -5.895 5.165 11.871 1.00 96.75 81 MET A CA 1
ATOM 658 C C . MET A 1 81 ? -6.579 4.058 12.682 1.00 96.75 81 MET A C 1
ATOM 660 O O . MET A 1 81 ? -7.745 4.193 13.064 1.00 96.75 81 MET A O 1
ATOM 664 N N . ALA A 1 82 ? -5.858 2.979 12.997 1.00 97.44 82 ALA A N 1
ATOM 665 C CA . ALA A 1 82 ? -6.371 1.906 13.842 1.00 97.44 82 ALA A CA 1
ATOM 666 C C . ALA A 1 82 ? -6.663 2.394 15.270 1.00 97.44 82 ALA A C 1
ATOM 668 O O . ALA A 1 82 ? -7.719 2.071 15.820 1.00 97.44 82 ALA A O 1
ATOM 669 N N . PHE A 1 83 ? -5.773 3.201 15.854 1.00 97.38 83 PHE A N 1
ATOM 670 C CA . PHE A 1 83 ? -5.975 3.802 17.170 1.00 97.38 83 PHE A CA 1
ATOM 671 C C . PHE A 1 83 ? -7.246 4.660 17.194 1.00 97.38 83 PHE A C 1
ATOM 673 O O . PHE A 1 83 ? -8.148 4.405 17.993 1.00 97.38 83 PHE A O 1
ATOM 680 N N . CYS A 1 84 ? -7.377 5.610 16.269 1.00 97.44 84 CYS A N 1
ATOM 681 C CA . CYS A 1 84 ? -8.557 6.464 16.159 1.00 97.44 84 CYS A CA 1
ATOM 682 C C . CYS A 1 84 ? -9.840 5.644 15.971 1.00 97.44 84 CYS A C 1
ATOM 684 O O . CYS A 1 84 ? -10.858 5.920 16.609 1.00 97.44 84 CYS A O 1
ATOM 686 N N . HIS A 1 85 ? -9.804 4.589 15.155 1.00 96.12 85 HIS A N 1
ATOM 687 C CA . HIS A 1 85 ? -10.982 3.760 14.929 1.00 96.12 85 HIS A CA 1
ATOM 688 C C . HIS A 1 85 ? -11.422 2.988 16.186 1.00 96.12 85 HIS A C 1
ATOM 690 O O . HIS A 1 85 ? -12.620 2.899 16.487 1.00 96.12 85 HIS A O 1
ATOM 696 N N . VAL A 1 86 ? -10.468 2.427 16.934 1.00 97.31 86 VAL A N 1
ATOM 697 C CA . VAL A 1 86 ? -10.742 1.646 18.151 1.00 97.31 86 VAL A CA 1
ATOM 698 C C . VAL A 1 86 ? -11.182 2.547 19.301 1.00 97.31 86 VAL A C 1
ATOM 700 O O . VAL A 1 86 ? -12.195 2.265 19.939 1.00 97.31 86 VAL A O 1
ATOM 703 N N . TRP A 1 87 ? -10.452 3.634 19.548 1.00 96.94 87 TRP A N 1
ATOM 704 C CA . TRP A 1 87 ? -10.632 4.461 20.743 1.00 96.94 87 TRP A CA 1
ATOM 705 C C . TRP A 1 87 ? -11.625 5.605 20.554 1.00 96.94 87 TRP A C 1
ATOM 707 O O . TRP A 1 87 ? -12.268 6.010 21.519 1.00 96.94 87 TRP A O 1
ATOM 717 N N . CYS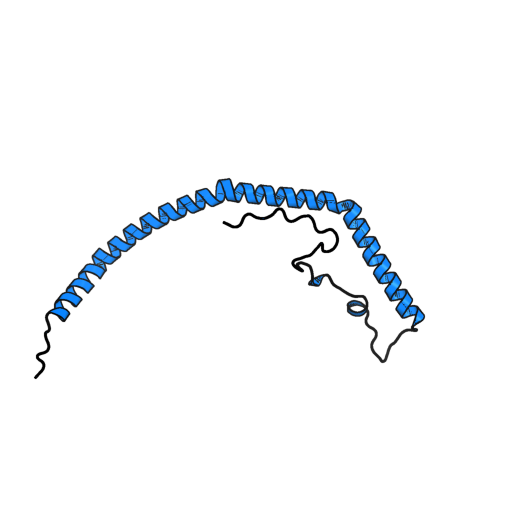 A 1 88 ? -11.811 6.090 19.325 1.00 95.75 88 CYS A N 1
ATOM 718 C CA . CYS A 1 88 ? -12.743 7.176 19.033 1.00 95.75 88 CYS A CA 1
ATOM 719 C C . CYS A 1 88 ? -13.947 6.664 18.236 1.00 95.75 88 CYS A C 1
ATOM 721 O O . CYS A 1 88 ? -15.062 6.660 18.755 1.00 95.75 88 CYS A O 1
ATOM 723 N N . CYS A 1 89 ? -13.767 6.190 17.002 1.00 96.25 89 CYS A N 1
ATOM 724 C CA . CYS A 1 89 ? -14.902 5.919 16.108 1.00 96.25 89 CYS A CA 1
ATOM 725 C C . CYS A 1 89 ? -15.862 4.859 16.664 1.00 96.25 89 CYS A C 1
ATOM 727 O O . CYS A 1 89 ? -17.077 5.047 16.621 1.00 96.25 89 CYS A O 1
ATOM 729 N N . THR A 1 90 ? -15.335 3.766 17.223 1.00 97.06 90 THR A N 1
ATOM 730 C CA . THR A 1 90 ? -16.166 2.665 17.727 1.00 97.06 90 THR A CA 1
ATOM 731 C C . THR A 1 90 ? -17.058 3.099 18.905 1.00 97.06 90 THR A C 1
ATOM 733 O O . THR A 1 90 ? -18.272 2.886 18.818 1.00 97.06 90 THR A O 1
ATOM 736 N N . PRO A 1 91 ? -16.547 3.755 19.970 1.00 97.00 91 PRO A N 1
ATOM 737 C CA . PRO A 1 91 ? -17.389 4.315 21.031 1.00 97.00 91 PRO A CA 1
ATOM 738 C C . PRO A 1 91 ? -18.415 5.336 20.538 1.00 97.00 91 PRO A C 1
ATOM 740 O O . PRO A 1 91 ? -19.579 5.273 20.936 1.00 97.00 91 PRO A O 1
ATOM 743 N N . HIS A 1 92 ? -18.019 6.239 19.636 1.00 96.00 92 HIS A N 1
ATOM 744 C CA . HIS A 1 92 ? -18.931 7.244 19.087 1.00 96.00 92 HIS A CA 1
ATOM 745 C C . HIS A 1 92 ? -20.072 6.582 18.313 1.00 96.00 92 HIS A C 1
ATOM 747 O O . HIS A 1 92 ? -21.239 6.869 18.572 1.00 96.00 92 HIS A O 1
ATOM 753 N N . LEU A 1 93 ? -19.765 5.623 17.435 1.00 96.38 93 LEU A N 1
ATOM 754 C CA . LEU A 1 93 ? -20.778 4.871 16.698 1.00 96.38 93 LEU A CA 1
ATOM 755 C C . LEU A 1 93 ? -21.725 4.121 17.645 1.00 96.38 93 LEU A C 1
ATOM 757 O O . LEU A 1 93 ? -22.939 4.139 17.447 1.00 96.38 93 LEU A O 1
ATOM 761 N N . LYS A 1 94 ? -21.198 3.500 18.707 1.00 96.06 94 LYS A N 1
ATOM 762 C CA . LYS A 1 94 ? -22.027 2.854 19.738 1.00 96.06 94 LYS A CA 1
ATOM 763 C C . LYS A 1 94 ? -22.960 3.858 20.422 1.00 96.06 94 LYS A C 1
ATOM 765 O O . LYS A 1 94 ? -24.137 3.546 20.594 1.00 96.06 94 LYS A O 1
ATOM 770 N N . SER A 1 95 ? -22.468 5.051 20.757 1.00 96.19 95 SER A N 1
ATOM 771 C CA . SER A 1 95 ? -23.277 6.138 21.321 1.00 96.19 95 SER A CA 1
ATOM 772 C C . SER A 1 95 ? -24.387 6.585 20.365 1.00 96.19 95 SER A C 1
ATOM 774 O O . SER A 1 95 ? -25.555 6.642 20.752 1.00 96.19 95 SER A O 1
ATOM 776 N N . TYR A 1 96 ? -24.071 6.808 19.087 1.00 96.56 96 TYR A N 1
ATOM 777 C CA . TYR A 1 96 ? -25.074 7.164 18.080 1.00 96.56 96 TYR A CA 1
ATOM 778 C C . TYR A 1 96 ? -26.144 6.086 17.920 1.00 96.56 96 TYR A C 1
ATOM 780 O O . TYR A 1 96 ? -27.330 6.402 17.897 1.00 96.56 96 TYR A O 1
ATOM 788 N N . ILE A 1 97 ? -25.757 4.809 17.887 1.00 96.75 97 ILE A N 1
ATOM 789 C CA . ILE A 1 97 ? -26.713 3.698 17.812 1.00 96.75 97 ILE A CA 1
ATOM 790 C C . ILE A 1 97 ? -27.635 3.682 19.039 1.00 96.75 97 ILE A C 1
ATOM 792 O O . ILE A 1 97 ? -28.829 3.430 18.886 1.00 96.75 97 ILE A O 1
ATOM 796 N N . MET A 1 98 ? -27.125 3.960 20.245 1.00 96.44 98 MET A N 1
ATOM 797 C CA . MET A 1 98 ? -27.971 4.068 21.444 1.00 96.44 98 MET A CA 1
ATOM 798 C C . MET A 1 98 ? -28.992 5.203 21.318 1.00 96.44 98 MET A C 1
ATOM 800 O O . MET A 1 98 ? -30.169 4.986 21.595 1.00 96.44 98 MET A O 1
ATOM 804 N N . ASN A 1 99 ? -28.579 6.369 20.819 1.00 96.12 99 ASN A N 1
ATOM 805 C CA . ASN A 1 99 ? -29.488 7.492 20.580 1.00 96.12 99 ASN A CA 1
ATOM 806 C C . ASN A 1 99 ? -30.554 7.160 19.524 1.00 96.12 99 ASN A C 1
ATOM 808 O O . ASN A 1 99 ? -31.743 7.377 19.749 1.00 96.12 99 ASN A O 1
ATOM 812 N N . ILE A 1 100 ? -30.152 6.561 18.398 1.00 96.50 100 ILE A N 1
ATOM 813 C CA . ILE A 1 100 ? -31.074 6.157 17.325 1.00 96.50 100 ILE A CA 1
ATOM 814 C C . ILE A 1 100 ? -32.111 5.152 17.836 1.00 96.50 100 ILE A C 1
ATOM 816 O O . ILE A 1 100 ? -33.275 5.234 17.451 1.00 96.50 100 ILE A O 1
ATOM 820 N N . LYS A 1 101 ? -31.725 4.220 18.718 1.00 96.19 101 LYS A N 1
ATOM 821 C CA . LYS A 1 101 ? -32.675 3.275 19.323 1.00 96.19 101 LYS A CA 1
ATOM 822 C C . LYS A 1 101 ? -33.783 3.999 20.083 1.00 96.19 101 LYS A C 1
ATOM 824 O O . LYS A 1 101 ? -34.943 3.678 19.869 1.00 96.19 101 LYS A O 1
ATOM 829 N N . ILE A 1 102 ? -33.445 4.999 20.896 1.00 94.94 102 ILE A N 1
ATOM 830 C CA . ILE A 1 102 ? -34.442 5.783 21.642 1.00 94.94 102 ILE A CA 1
ATOM 831 C C . ILE A 1 102 ? -35.394 6.495 20.673 1.00 94.94 102 ILE A C 1
ATOM 833 O O . ILE A 1 102 ? -36.610 6.405 20.826 1.00 94.94 102 ILE A O 1
ATOM 837 N N . VAL A 1 103 ? -34.855 7.134 19.630 1.00 95.94 103 VAL A N 1
ATOM 838 C CA . VAL A 1 103 ? -35.667 7.784 18.587 1.00 95.94 103 VAL A CA 1
ATOM 839 C C . VAL A 1 103 ? -36.597 6.781 17.897 1.00 95.94 103 VAL A C 1
ATOM 841 O O . VAL A 1 103 ? -37.753 7.094 17.624 1.00 95.94 103 VAL A O 1
ATOM 844 N N . ARG A 1 104 ? -36.126 5.555 17.642 1.00 95.19 104 ARG A N 1
ATOM 845 C CA . ARG A 1 104 ? -36.942 4.494 17.041 1.00 95.19 104 ARG A CA 1
ATOM 846 C C . ARG A 1 104 ? -38.098 4.067 17.941 1.00 95.19 104 ARG A C 1
ATOM 848 O O . ARG A 1 104 ? -39.197 3.872 17.428 1.00 95.19 104 ARG A O 1
ATOM 855 N N . GLU A 1 105 ? -37.866 3.923 19.243 1.00 95.56 105 GLU A N 1
ATOM 856 C CA . GLU A 1 105 ? -38.927 3.572 20.195 1.00 95.56 105 GLU A CA 1
ATOM 857 C C . GLU A 1 105 ? -39.990 4.676 20.262 1.00 95.56 105 GLU A C 1
ATOM 859 O O . GLU A 1 105 ? -41.181 4.386 20.179 1.00 95.56 105 GLU A O 1
ATOM 864 N N . ILE A 1 106 ? -39.573 5.949 20.286 1.00 95.38 106 ILE A N 1
ATOM 865 C CA . ILE A 1 106 ? -40.499 7.092 20.231 1.00 95.38 106 ILE A CA 1
ATOM 866 C C . ILE A 1 106 ? -41.318 7.063 18.936 1.00 95.38 106 ILE A C 1
ATOM 868 O O . ILE A 1 106 ? -42.542 7.158 18.974 1.00 95.38 106 ILE A O 1
ATOM 872 N N . ASN A 1 107 ? -40.663 6.882 17.787 1.00 91.50 107 ASN A N 1
ATOM 873 C CA . ASN A 1 107 ? -41.352 6.831 16.500 1.00 91.50 107 ASN A CA 1
ATOM 874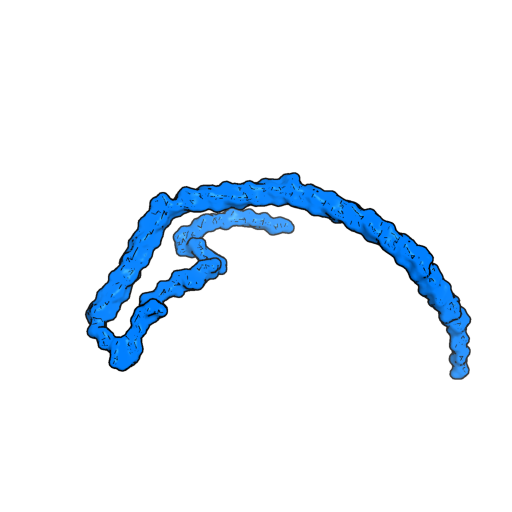 C C . ASN A 1 107 ? -42.342 5.665 16.424 1.00 91.50 107 ASN A C 1
ATOM 876 O O . ASN A 1 107 ? -43.459 5.856 15.955 1.00 91.50 107 ASN A O 1
ATOM 880 N N . THR A 1 108 ? -41.959 4.477 16.898 1.00 92.94 108 THR A N 1
ATOM 881 C CA . THR A 1 108 ? -42.851 3.306 16.945 1.00 92.94 108 THR A CA 1
ATOM 882 C C . THR A 1 108 ? -44.081 3.602 17.796 1.00 92.94 108 THR A C 1
ATOM 884 O O . THR A 1 108 ? -45.198 3.397 17.334 1.00 92.94 108 THR A O 1
ATOM 887 N N . ALA A 1 109 ? -43.895 4.189 18.982 1.00 91.38 109 ALA A N 1
ATOM 888 C CA . ALA A 1 109 ? -45.004 4.581 19.846 1.00 91.38 109 ALA A CA 1
ATOM 889 C C . ALA A 1 109 ? -45.944 5.597 19.168 1.00 91.38 109 ALA A C 1
ATOM 891 O O . ALA A 1 109 ? -47.164 5.465 19.259 1.00 91.38 109 ALA A O 1
ATOM 892 N N . CYS A 1 110 ? -45.401 6.581 18.442 1.00 90.12 110 CYS A N 1
ATOM 893 C CA . CYS A 1 110 ? -46.208 7.516 17.654 1.00 90.12 110 CYS A CA 1
ATOM 894 C C . CYS A 1 110 ? -46.986 6.811 16.531 1.00 90.12 110 CYS A C 1
ATOM 896 O O . CYS A 1 110 ? -48.167 7.099 16.334 1.00 90.12 110 CYS A O 1
ATOM 898 N N . TYR A 1 111 ? -46.354 5.884 15.805 1.00 92.44 111 TYR A N 1
ATOM 899 C CA . TYR A 1 111 ? -47.018 5.110 14.754 1.00 92.44 111 TYR A CA 1
ATOM 900 C C . TYR A 1 111 ? -48.148 4.236 15.308 1.00 92.44 111 TYR A C 1
ATOM 902 O O . TYR A 1 111 ? -49.246 4.241 14.748 1.00 92.44 111 TYR A O 1
ATOM 910 N N . ASP A 1 112 ? -47.922 3.540 16.420 1.00 89.25 112 ASP A N 1
ATOM 911 C CA . ASP A 1 112 ? -48.937 2.701 17.060 1.00 89.25 112 ASP A CA 1
ATOM 912 C C . ASP A 1 112 ? -50.114 3.531 17.589 1.00 89.25 112 ASP A C 1
ATOM 914 O O . ASP A 1 112 ? -51.275 3.159 17.396 1.00 89.25 112 ASP A O 1
ATOM 918 N N . ALA A 1 113 ? -49.833 4.690 18.193 1.00 85.38 113 ALA A N 1
ATOM 919 C CA . ALA A 1 113 ? -50.864 5.591 18.695 1.00 85.38 113 ALA A CA 1
ATOM 920 C C . ALA A 1 113 ? -51.749 6.149 17.567 1.00 85.38 113 ALA A C 1
ATOM 922 O O . ALA A 1 113 ? -52.976 6.133 17.688 1.00 85.38 113 ALA A O 1
ATOM 923 N N . CYS A 1 114 ? -51.145 6.612 16.469 1.00 84.69 114 CYS A N 1
ATOM 924 C CA . CYS A 1 114 ? -51.862 7.271 15.376 1.00 84.69 114 CYS A CA 1
ATOM 925 C C . CYS A 1 114 ? -52.513 6.282 14.399 1.00 84.69 114 CYS A C 1
ATOM 927 O O . CYS A 1 114 ? -53.680 6.430 14.043 1.00 84.69 114 CYS A O 1
ATOM 929 N N . LEU A 1 115 ? -51.751 5.294 13.929 1.00 82.00 115 LEU A N 1
ATOM 930 C CA . LEU A 1 115 ? -52.155 4.394 12.845 1.00 82.00 115 LEU A CA 1
ATOM 931 C C . LEU A 1 115 ? -52.512 2.998 13.357 1.00 82.00 115 LEU A C 1
ATOM 933 O O . LEU A 1 115 ? -53.422 2.371 12.816 1.00 82.00 115 LEU A O 1
ATOM 937 N N . GLY A 1 116 ? -51.837 2.519 14.405 1.00 79.75 116 GLY A N 1
ATOM 938 C CA . GLY A 1 116 ? -52.088 1.196 14.985 1.00 79.75 116 GLY A CA 1
ATOM 939 C C . GLY A 1 116 ? -53.513 1.054 15.525 1.00 79.75 116 GLY A C 1
ATOM 940 O O . GLY A 1 116 ? -54.208 0.087 15.209 1.00 79.75 116 GLY A O 1
ATOM 941 N N . THR A 1 117 ? -53.995 2.055 16.261 1.00 78.88 117 THR A N 1
ATOM 942 C CA . THR A 1 117 ? -55.382 2.112 16.757 1.00 78.88 117 THR A CA 1
ATOM 943 C C . THR A 1 117 ? -56.411 2.132 15.619 1.00 78.88 117 THR A C 1
ATOM 945 O O . THR A 1 117 ? -57.398 1.396 15.674 1.00 78.88 117 THR A O 1
ATOM 948 N N . CYS A 1 118 ? -56.154 2.891 14.550 1.00 77.94 118 CYS A N 1
ATOM 949 C CA . CYS A 1 118 ? -57.037 2.989 13.386 1.00 77.94 118 CYS A CA 1
ATOM 950 C C . CYS A 1 118 ? -57.106 1.675 12.592 1.00 77.94 118 CYS A C 1
ATOM 952 O O . CYS A 1 118 ? -58.195 1.177 12.306 1.00 77.94 118 CYS A O 1
ATOM 954 N N . CYS A 1 119 ? -55.959 1.068 12.278 1.00 79.12 119 CYS A N 1
ATOM 955 C CA . CYS A 1 119 ? -55.904 -0.217 11.578 1.00 79.12 119 CYS A CA 1
ATOM 956 C C . CYS A 1 119 ? -56.520 -1.349 12.409 1.00 79.12 119 CYS A C 1
ATOM 958 O O . CYS A 1 119 ? -57.241 -2.186 11.865 1.00 79.12 119 CYS A O 1
ATOM 960 N N . SER A 1 120 ? -56.291 -1.356 13.725 1.00 79.31 120 SER A N 1
ATOM 961 C CA . SER A 1 120 ? -56.900 -2.326 14.641 1.00 79.31 120 SER A CA 1
ATOM 962 C C . SER A 1 120 ? -58.426 -2.178 14.697 1.00 79.31 120 SER A C 1
ATOM 964 O O . SER A 1 120 ? -59.150 -3.175 14.645 1.00 79.31 120 SER A O 1
ATOM 966 N N . ALA A 1 121 ? -58.941 -0.944 14.712 1.00 79.62 121 ALA A N 1
ATOM 967 C CA . ALA A 1 121 ? -60.377 -0.681 14.647 1.00 79.62 121 ALA A CA 1
ATOM 968 C C . ALA A 1 121 ? -60.995 -1.166 13.323 1.00 79.62 121 ALA A C 1
ATOM 970 O O . ALA A 1 121 ? -61.992 -1.891 13.341 1.00 79.62 121 ALA A O 1
ATOM 971 N N . CYS A 1 122 ? -60.375 -0.844 12.184 1.00 83.81 122 CYS A N 1
ATOM 972 C CA . CYS A 1 122 ? -60.819 -1.308 10.867 1.00 83.81 122 CYS A CA 1
ATOM 973 C C . CYS A 1 122 ? -60.782 -2.842 10.751 1.00 83.81 122 CYS A C 1
ATOM 975 O O . CYS A 1 122 ? -61.742 -3.453 10.282 1.00 83.81 122 CYS A O 1
ATOM 977 N N . GLY A 1 123 ? -59.709 -3.480 11.229 1.00 84.38 123 GLY A N 1
ATOM 978 C CA . GLY A 1 123 ? -59.572 -4.937 11.236 1.00 84.38 123 GLY A CA 1
ATOM 979 C C . GLY A 1 123 ? -60.628 -5.631 12.101 1.00 84.38 123 GLY A C 1
ATOM 980 O O . GLY A 1 123 ? -61.231 -6.611 11.666 1.00 84.38 123 GLY A O 1
ATOM 981 N N . ASN A 1 124 ? -60.923 -5.090 13.288 1.00 81.19 124 ASN A N 1
ATOM 982 C CA . ASN A 1 124 ? -61.992 -5.594 14.157 1.00 81.19 124 ASN A CA 1
ATOM 983 C C . ASN A 1 124 ? -63.396 -5.406 13.572 1.00 81.19 124 ASN A C 1
ATOM 985 O O . ASN A 1 124 ? -64.299 -6.182 13.882 1.00 81.19 124 ASN A O 1
ATOM 989 N N . PHE A 1 125 ? -63.604 -4.378 12.753 1.00 80.81 125 PHE A N 1
ATOM 990 C CA . PHE A 1 125 ? -64.877 -4.175 12.073 1.00 80.81 125 PHE A CA 1
ATOM 991 C C . PHE A 1 125 ? -65.078 -5.210 10.960 1.00 80.81 125 PHE A C 1
ATOM 993 O O . PHE A 1 125 ? -66.115 -5.869 10.901 1.00 80.81 125 PHE A O 1
ATOM 1000 N N . LEU A 1 126 ? -64.055 -5.420 10.129 1.00 80.50 126 LEU A N 1
ATOM 1001 C CA . LEU A 1 126 ? -64.089 -6.395 9.037 1.00 80.50 126 LEU A CA 1
ATOM 1002 C C . LEU A 1 126 ? -64.163 -7.843 9.543 1.00 80.50 126 LEU A C 1
ATOM 1004 O O . LEU A 1 126 ? -64.867 -8.656 8.951 1.00 80.50 126 LEU A O 1
ATOM 1008 N N . SER A 1 127 ? -63.515 -8.168 10.667 1.00 82.31 127 SER A N 1
ATOM 1009 C CA . SER A 1 127 ? -63.558 -9.523 11.244 1.00 82.31 127 SER A CA 1
ATOM 1010 C C . SER A 1 127 ? -64.937 -9.923 11.785 1.00 82.31 127 SER A C 1
ATOM 1012 O O . SER A 1 127 ? -65.232 -11.112 11.918 1.00 82.31 127 SER A O 1
ATOM 1014 N N . ARG A 1 128 ? -65.808 -8.948 12.081 1.00 76.38 128 ARG A N 1
ATOM 1015 C CA . ARG A 1 128 ? -67.192 -9.190 12.518 1.00 76.38 128 ARG A CA 1
ATOM 1016 C C . ARG A 1 128 ? -68.145 -9.494 11.362 1.00 76.38 128 ARG A C 1
ATOM 1018 O O . ARG A 1 128 ? -69.247 -9.980 11.614 1.00 76.38 128 ARG A O 1
ATOM 1025 N N . VAL A 1 129 ? -67.735 -9.269 10.114 1.00 78.50 129 VAL A N 1
ATOM 1026 C CA . VAL A 1 129 ? -68.515 -9.643 8.931 1.00 78.50 129 VAL A CA 1
ATOM 1027 C C . VAL A 1 129 ? -68.324 -11.140 8.674 1.00 78.50 129 VAL A C 1
ATOM 1029 O O . VAL A 1 129 ? -67.329 -11.566 8.095 1.00 78.50 129 VAL A O 1
ATOM 1032 N N . ARG A 1 130 ? -69.275 -11.967 9.124 1.00 68.94 130 ARG A N 1
ATOM 1033 C CA . ARG A 1 130 ? -69.324 -13.390 8.752 1.00 68.94 130 ARG A CA 1
ATOM 1034 C C . ARG A 1 130 ? -70.147 -13.561 7.481 1.00 68.94 130 ARG A C 1
ATOM 1036 O O . ARG A 1 130 ? -71.334 -13.250 7.469 1.00 68.94 130 ARG A O 1
ATOM 1043 N N . VAL A 1 131 ? -69.523 -14.089 6.432 1.00 71.00 131 VAL A N 1
ATOM 1044 C CA . VAL A 1 131 ? -70.219 -14.510 5.211 1.00 71.00 131 VAL A CA 1
ATOM 1045 C C . VAL A 1 131 ? -70.926 -15.831 5.516 1.00 71.00 131 VAL A C 1
ATOM 1047 O O . VAL A 1 131 ? -70.268 -16.807 5.874 1.00 71.00 131 VAL A O 1
ATOM 1050 N N . GLN A 1 132 ? -72.257 -15.870 5.426 1.00 57.25 132 GLN A N 1
ATOM 1051 C CA . GLN A 1 132 ? -72.974 -17.144 5.450 1.00 57.25 132 GLN A CA 1
ATOM 1052 C C . GLN A 1 132 ? -72.710 -17.869 4.129 1.00 57.25 132 GLN A C 1
ATOM 1054 O O . GLN A 1 132 ? -73.090 -17.381 3.067 1.00 57.25 132 GLN A O 1
ATOM 1059 N N . GLN A 1 133 ? -72.021 -19.009 4.200 1.00 57.41 133 GLN A N 1
ATOM 1060 C CA . GLN A 1 133 ? -71.942 -19.939 3.079 1.00 57.41 133 GLN A CA 1
ATOM 1061 C C . GLN A 1 133 ? -73.271 -20.690 2.993 1.00 57.41 133 GLN A C 1
ATOM 1063 O O . GLN A 1 133 ? -73.656 -21.372 3.943 1.00 57.41 133 GLN A O 1
ATOM 1068 N N . ASN A 1 134 ? -73.957 -20.481 1.871 1.00 44.81 134 ASN A N 1
ATOM 1069 C CA . ASN A 1 134 ? -75.176 -21.170 1.460 1.00 44.81 134 ASN A CA 1
ATOM 1070 C C . ASN A 1 134 ? -74.829 -22.467 0.725 1.00 44.81 134 ASN A C 1
ATOM 1072 O O . ASN A 1 134 ? -73.824 -22.442 -0.026 1.00 44.81 134 ASN A O 1
#